Protein AF-A0A7V8YVL5-F1 (afdb_monomer)

Solvent-accessible surface area (backbone atoms only — not comparable to full-atom values): 3598 Å² total; per-residue (Å²): 137,78,80,76,53,95,57,44,70,58,53,53,50,54,49,52,53,42,48,40,34,29,75,72,70,63,34,57,70,72,54,19,52,54,49,50,54,51,52,53,49,61,70,41,45,67,55,54,53,52,50,51,54,55,53,51,58,53,60,76,77,108

Foldseek 3Di:
DDPQDPCNVVVVVLVVQLVCCCPVVVDDNVVSVVVSVVVVVVVCVVVVVVVVVVVVVVVVVD

pLDDT: mean 93.34, std 10.0, range [48.78, 98.56]

Nearest PDB structures (foldseek):
  2key-assembly1_A  TM=7.115E-01  e=5.629E+00  Bacteroides fragilis NCTC 9343

Sequence (62 aa):
MILAGILTPLEDLLTWALTHLHDTVGLPWAWSIVALVVIVRMLLVPLTVRQIHSMQNLQAHA

Secondary structure (DSSP, 8-state):
-----TTHHHHHHHHHHHHHHHHTT---HHHHHHHHHHHHHHHHHHHHHHHHHHHHHHHHT-

Radius of gyration: 17.13 Å; Cα contacts (8 Å, |Δi|>4): 16; chains: 1; bounding box: 48×16×44 Å

Structure (mmCIF, N/CA/C/O backbone):
data_AF-A0A7V8YVL5-F1
#
_entry.id   AF-A0A7V8YVL5-F1
#
loop_
_atom_site.group_PDB
_atom_site.id
_atom_site.type_symbol
_atom_site.label_atom_id
_atom_site.label_alt_id
_atom_site.label_comp_id
_atom_site.label_asym_id
_atom_site.label_entity_id
_atom_site.label_seq_id
_atom_site.pdbx_PDB_ins_code
_atom_site.Cartn_x
_atom_site.Cartn_y
_atom_site.Cartn_z
_atom_site.occupancy
_atom_site.B_iso_or_equiv
_atom_site.auth_seq_id
_atom_site.auth_comp_id
_atom_site.auth_asym_id
_atom_site.auth_atom_id
_atom_site.pdbx_PDB_model_num
ATOM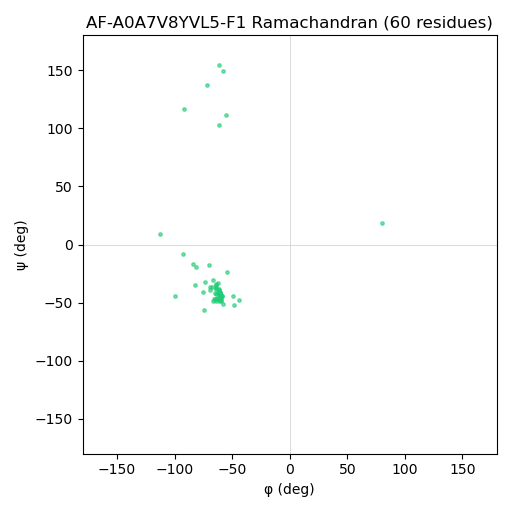 1 N N . MET A 1 1 ? 23.743 6.121 2.321 1.00 48.78 1 MET A N 1
ATOM 2 C CA . MET A 1 1 ? 23.331 5.772 3.696 1.00 48.78 1 MET A CA 1
ATOM 3 C C . MET A 1 1 ? 21.978 6.408 3.937 1.00 48.78 1 MET A C 1
ATOM 5 O O . MET A 1 1 ? 21.926 7.613 4.141 1.00 48.78 1 MET A O 1
ATOM 9 N N . ILE A 1 2 ? 20.894 5.646 3.822 1.00 59.81 2 ILE A N 1
ATOM 10 C CA . ILE A 1 2 ? 19.573 6.135 4.224 1.00 59.81 2 ILE A CA 1
ATOM 11 C C . ILE A 1 2 ? 19.415 5.700 5.678 1.00 59.81 2 ILE A C 1
ATOM 13 O O . ILE A 1 2 ? 19.475 4.509 5.974 1.00 59.81 2 ILE A O 1
ATOM 17 N N . LEU A 1 3 ? 19.299 6.662 6.592 1.00 63.91 3 LEU A N 1
ATOM 18 C CA . LEU A 1 3 ? 18.732 6.395 7.910 1.00 63.91 3 LEU A CA 1
ATOM 19 C C . LEU A 1 3 ? 17.305 5.923 7.631 1.00 63.91 3 LEU A C 1
ATOM 21 O O . LEU A 1 3 ? 16.482 6.740 7.228 1.00 63.91 3 LEU A O 1
ATOM 25 N N . ALA A 1 4 ? 17.054 4.614 7.706 1.00 73.31 4 ALA A N 1
ATOM 26 C CA . ALA A 1 4 ? 15.753 4.050 7.369 1.00 73.31 4 ALA A CA 1
ATOM 27 C C . ALA A 1 4 ? 14.682 4.758 8.210 1.00 73.31 4 ALA A C 1
ATOM 29 O O . ALA A 1 4 ? 14.658 4.641 9.437 1.00 73.31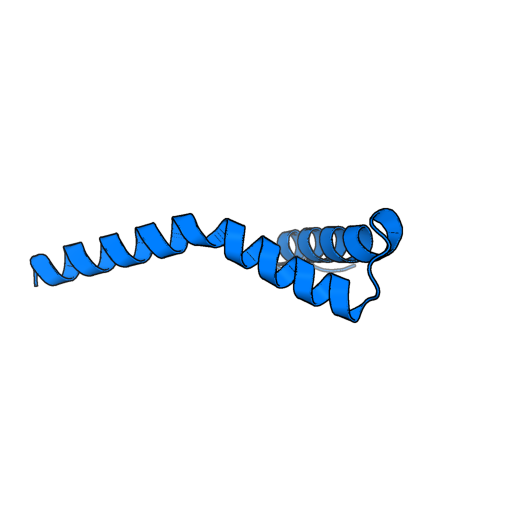 4 ALA A O 1
ATOM 30 N N . GLY A 1 5 ? 13.829 5.543 7.549 1.00 85.44 5 GLY A N 1
ATOM 31 C CA . GLY A 1 5 ? 12.663 6.135 8.184 1.00 85.44 5 GLY A CA 1
ATOM 32 C C . GLY A 1 5 ? 11.737 5.028 8.679 1.00 85.44 5 GLY A C 1
ATOM 33 O O . GLY A 1 5 ? 11.720 3.929 8.122 1.00 85.44 5 GLY A O 1
ATOM 34 N N . ILE A 1 6 ? 10.927 5.313 9.699 1.00 91.25 6 ILE A N 1
ATOM 35 C CA . ILE A 1 6 ? 9.969 4.344 10.260 1.00 91.25 6 ILE A CA 1
ATOM 36 C C . ILE A 1 6 ? 9.018 3.750 9.201 1.00 91.25 6 ILE A C 1
ATOM 38 O O . ILE A 1 6 ? 8.510 2.647 9.377 1.00 91.25 6 ILE A O 1
ATOM 42 N N . LEU A 1 7 ? 8.809 4.459 8.085 1.00 93.25 7 LEU A N 1
ATOM 43 C CA . LEU A 1 7 ? 7.947 4.045 6.978 1.00 93.25 7 LEU A CA 1
ATOM 44 C C . LEU A 1 7 ? 8.667 3.282 5.857 1.00 93.25 7 LEU A C 1
ATOM 46 O O . LEU A 1 7 ? 7.983 2.712 5.013 1.00 93.25 7 LEU A O 1
ATOM 50 N N . THR A 1 8 ? 10.004 3.200 5.872 1.00 93.19 8 THR A N 1
ATOM 51 C CA . THR A 1 8 ? 10.793 2.522 4.818 1.00 93.19 8 THR A CA 1
ATOM 52 C C . THR A 1 8 ? 10.267 1.118 4.491 1.00 93.19 8 THR A C 1
ATOM 54 O O . THR A 1 8 ? 10.077 0.828 3.316 1.00 93.19 8 THR A O 1
ATOM 57 N N . PRO A 1 9 ? 9.908 0.261 5.474 1.00 93.25 9 PRO A N 1
ATOM 58 C CA . PRO A 1 9 ? 9.387 -1.073 5.161 1.00 93.25 9 PRO A CA 1
ATOM 59 C C . PRO A 1 9 ? 8.074 -1.055 4.362 1.00 93.25 9 PRO A C 1
ATOM 61 O O . PRO A 1 9 ? 7.825 -1.942 3.547 1.00 93.25 9 PRO A O 1
ATOM 64 N N . LEU A 1 10 ? 7.217 -0.058 4.604 1.00 94.56 10 LEU A N 1
ATOM 65 C CA . LEU A 1 10 ? 5.964 0.106 3.871 1.00 94.56 10 LEU A CA 1
ATOM 66 C C . LEU A 1 10 ? 6.223 0.650 2.463 1.00 94.56 10 LEU A C 1
ATOM 68 O O . LEU A 1 10 ? 5.603 0.186 1.510 1.00 94.56 10 LEU A O 1
ATOM 72 N N . GLU A 1 11 ? 7.141 1.607 2.330 1.00 95.38 11 GLU A N 1
ATOM 73 C CA . GLU A 1 11 ? 7.555 2.157 1.036 1.00 95.38 11 GLU A CA 1
ATOM 74 C C . GLU A 1 11 ? 8.160 1.075 0.138 1.00 95.38 11 GLU A C 1
ATOM 76 O O . GLU A 1 11 ? 7.752 0.950 -1.017 1.00 95.38 11 GLU A O 1
ATOM 81 N N . ASP A 1 12 ? 9.053 0.243 0.678 1.00 96.12 12 ASP A N 1
ATOM 82 C CA . ASP A 1 12 ? 9.676 -0.870 -0.041 1.00 96.12 12 ASP A CA 1
ATOM 83 C C . ASP A 1 12 ? 8.625 -1.878 -0.524 1.00 96.12 12 ASP A C 1
ATOM 85 O O . ASP A 1 12 ? 8.634 -2.284 -1.688 1.00 96.12 12 ASP A O 1
ATOM 89 N N . LEU A 1 13 ? 7.670 -2.238 0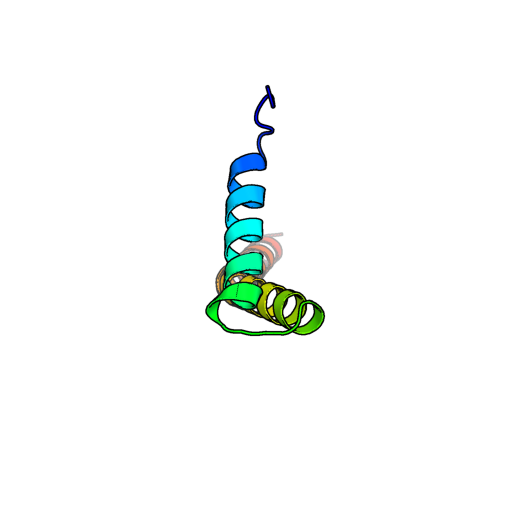.342 1.00 97.12 13 LEU A N 1
ATOM 90 C CA . LEU A 1 13 ? 6.590 -3.164 -0.001 1.00 97.12 13 LEU A CA 1
ATOM 91 C C . LEU A 1 13 ? 5.684 -2.607 -1.108 1.00 97.12 13 LEU A C 1
ATOM 93 O O . LEU A 1 13 ? 5.361 -3.321 -2.059 1.00 97.12 13 LEU A O 1
ATOM 97 N N . LEU A 1 14 ? 5.260 -1.345 -0.993 1.00 97.62 14 LEU A N 1
ATOM 98 C CA . LEU A 1 14 ? 4.382 -0.712 -1.981 1.00 97.62 14 LEU A CA 1
ATOM 99 C C . LEU A 1 14 ? 5.106 -0.469 -3.309 1.00 97.62 14 LEU A C 1
ATOM 101 O O . LEU A 1 14 ? 4.501 -0.646 -4.366 1.00 97.62 14 LEU A O 1
ATOM 105 N N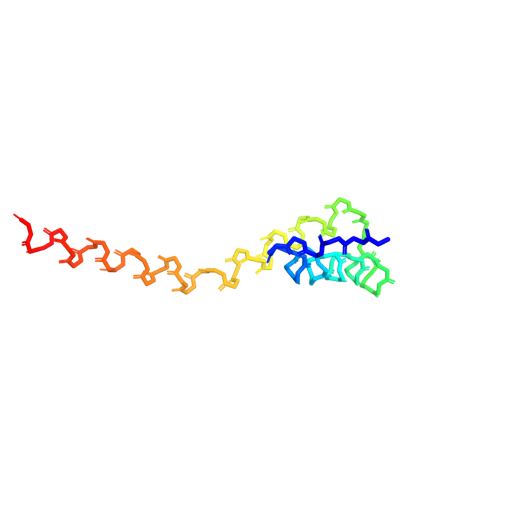 . THR A 1 15 ? 6.394 -0.122 -3.262 1.00 97.62 15 THR A N 1
ATOM 106 C CA . THR A 1 15 ? 7.236 0.035 -4.454 1.00 97.62 15 THR A CA 1
ATOM 107 C C . THR A 1 15 ? 7.391 -1.297 -5.170 1.00 97.62 15 THR A C 1
ATOM 109 O O . THR A 1 15 ? 7.133 -1.367 -6.368 1.00 97.62 15 THR A O 1
ATOM 112 N N . TRP A 1 16 ? 7.723 -2.365 -4.437 1.00 98.00 16 TRP A N 1
ATOM 113 C CA . TRP A 1 16 ? 7.809 -3.714 -4.990 1.00 98.00 16 TRP A CA 1
ATOM 114 C C . TRP A 1 16 ? 6.482 -4.167 -5.612 1.00 98.00 16 TRP A C 1
ATOM 116 O O . TRP A 1 16 ? 6.468 -4.694 -6.721 1.00 98.00 16 TRP A O 1
ATOM 126 N N . ALA A 1 17 ? 5.352 -3.926 -4.942 1.00 98.19 17 ALA A N 1
ATOM 127 C CA . ALA A 1 17 ? 4.042 -4.286 -5.478 1.00 98.19 17 ALA A CA 1
ATOM 128 C C . ALA A 1 17 ? 3.706 -3.505 -6.762 1.00 98.19 17 ALA A C 1
ATOM 130 O O . ALA A 1 17 ? 3.194 -4.083 -7.722 1.00 98.19 17 ALA A O 1
ATOM 131 N N . LEU A 1 18 ? 4.005 -2.201 -6.799 1.00 98.44 18 LEU A N 1
ATOM 132 C CA . LEU A 1 18 ? 3.750 -1.349 -7.961 1.00 98.44 18 LEU A CA 1
ATOM 133 C C . LEU A 1 18 ? 4.595 -1.763 -9.171 1.00 98.44 18 LEU A C 1
ATOM 135 O O . LEU A 1 18 ? 4.058 -1.880 -10.275 1.00 98.44 18 LEU A O 1
ATOM 139 N N . THR 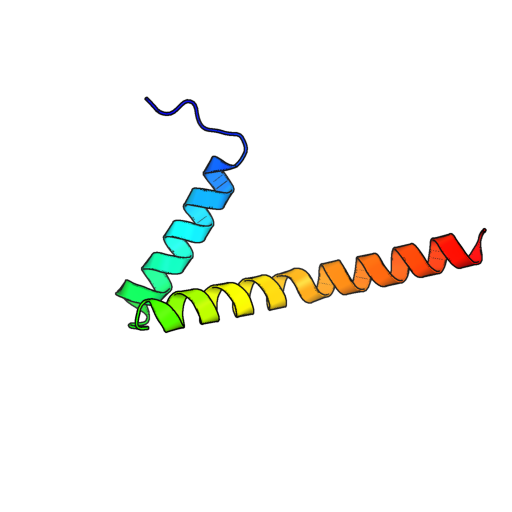A 1 19 ? 5.896 -1.991 -8.971 1.00 98.38 19 THR A N 1
ATOM 140 C CA . THR A 1 19 ? 6.790 -2.431 -10.049 1.00 98.38 19 THR A CA 1
ATOM 141 C C . THR A 1 19 ? 6.439 -3.839 -10.504 1.00 98.38 19 THR A C 1
ATOM 143 O O . THR A 1 19 ? 6.412 -4.088 -11.699 1.00 98.38 19 THR A O 1
ATOM 146 N N . HIS A 1 20 ? 6.025 -4.740 -9.608 1.00 98.31 20 HIS 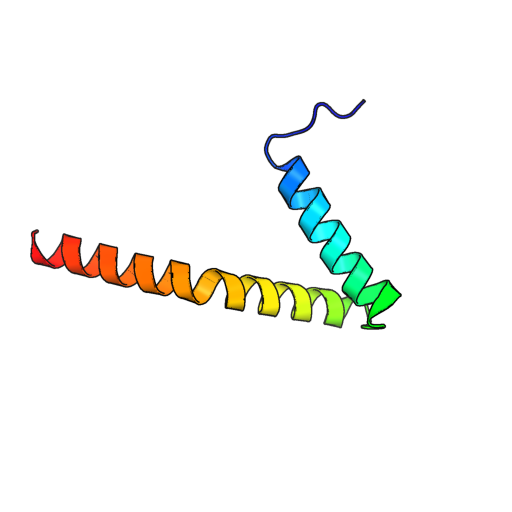A N 1
ATOM 147 C CA . HIS A 1 20 ? 5.554 -6.069 -10.005 1.00 98.31 20 HIS A CA 1
ATOM 148 C C . HIS A 1 20 ? 4.294 -6.013 -10.889 1.00 98.31 20 HIS A C 1
ATOM 150 O O . HIS A 1 20 ? 4.208 -6.716 -11.899 1.00 98.31 20 HIS A O 1
ATOM 156 N N . LEU A 1 21 ? 3.331 -5.143 -10.562 1.00 98.38 21 LEU A N 1
ATOM 157 C CA . LEU A 1 21 ? 2.147 -4.916 -11.402 1.00 98.38 21 LEU A CA 1
ATOM 158 C C . LEU A 1 21 ? 2.517 -4.372 -12.789 1.00 98.38 21 LEU A C 1
ATOM 160 O O . LEU A 1 21 ? 1.902 -4.753 -13.785 1.00 98.38 21 LEU A O 1
ATOM 164 N N . HIS A 1 22 ? 3.517 -3.495 -12.868 1.00 98.31 22 HIS A N 1
ATOM 165 C CA . HIS A 1 22 ? 3.979 -2.958 -14.144 1.00 98.31 22 HIS A CA 1
ATOM 166 C C . HIS A 1 22 ? 4.792 -3.983 -14.947 1.00 98.31 22 HIS A C 1
ATOM 168 O O . HIS A 1 22 ? 4.422 -4.329 -16.066 1.00 98.31 22 HIS A O 1
ATOM 174 N N . ASP A 1 23 ? 5.862 -4.504 -14.354 1.00 98.19 23 ASP A N 1
ATOM 175 C CA . ASP A 1 23 ? 6.903 -5.266 -15.039 1.00 98.19 23 ASP A CA 1
ATOM 176 C C . ASP A 1 23 ? 6.519 -6.735 -15.241 1.00 98.19 23 ASP A C 1
ATOM 178 O O . ASP A 1 23 ? 6.882 -7.338 -16.248 1.00 98.19 23 ASP A O 1
ATOM 182 N N . THR A 1 24 ? 5.791 -7.335 -14.289 1.00 97.31 24 THR A N 1
ATOM 183 C CA . THR A 1 24 ? 5.429 -8.765 -14.339 1.00 97.31 24 THR A CA 1
ATOM 184 C C . THR A 1 24 ? 4.011 -8.992 -14.847 1.00 97.31 24 THR A C 1
ATOM 186 O O . THR A 1 24 ? 3.792 -9.868 -15.679 1.00 97.31 24 THR A O 1
ATOM 189 N N . VAL A 1 25 ? 3.036 -8.210 -14.371 1.00 97.19 25 VAL A N 1
ATOM 190 C CA . VAL A 1 25 ? 1.638 -8.328 -14.834 1.00 97.19 25 VAL A CA 1
ATOM 191 C C . VAL A 1 25 ? 1.423 -7.595 -16.167 1.00 97.19 25 VAL A C 1
ATOM 193 O O . VAL A 1 25 ? 0.485 -7.913 -16.896 1.00 97.19 25 VAL A O 1
ATOM 196 N N . GLY A 1 26 ? 2.305 -6.657 -16.529 1.00 97.00 26 GLY A N 1
ATOM 197 C CA . GLY A 1 26 ? 2.256 -5.945 -17.809 1.00 97.00 26 GLY A CA 1
ATOM 198 C C . GLY A 1 26 ? 1.249 -4.794 -17.843 1.00 97.00 26 GLY A C 1
ATOM 199 O O . GLY A 1 26 ? 0.848 -4.358 -18.925 1.00 97.00 26 GLY A O 1
ATOM 200 N N . LEU A 1 27 ? 0.800 -4.299 -16.684 1.00 97.44 27 LEU A N 1
ATOM 201 C CA . LEU A 1 27 ? -0.099 -3.149 -16.638 1.00 97.44 27 LEU A CA 1
ATOM 202 C C . LEU A 1 27 ? 0.657 -1.863 -17.013 1.00 97.44 27 LEU A C 1
ATOM 204 O O . LEU A 1 27 ? 1.754 -1.629 -16.507 1.00 97.44 27 LEU A O 1
ATOM 208 N N . PRO A 1 28 ? 0.085 -0.967 -17.838 1.00 98.31 28 PRO A N 1
ATOM 209 C CA . PRO A 1 28 ? 0.629 0.378 -18.009 1.00 98.31 28 PRO A CA 1
ATOM 210 C C . PRO A 1 28 ? 0.683 1.116 -16.667 1.00 98.31 28 PRO A C 1
ATOM 212 O O . PRO A 1 28 ? -0.211 0.937 -15.843 1.00 98.31 28 PRO A O 1
ATOM 215 N N . TRP A 1 29 ? 1.654 2.015 -16.476 1.00 97.88 29 TRP A N 1
ATOM 216 C CA . TRP A 1 29 ? 1.869 2.744 -15.213 1.00 97.88 29 TRP A CA 1
ATOM 217 C C . TRP A 1 29 ? 0.592 3.284 -14.555 1.00 97.88 29 TRP A C 1
ATOM 219 O O . TRP A 1 29 ? 0.367 3.065 -13.366 1.00 97.88 29 TRP A O 1
ATOM 229 N N . ALA A 1 30 ? -0.273 3.946 -15.330 1.00 98.12 30 ALA A N 1
ATOM 230 C CA . ALA A 1 30 ? -1.530 4.487 -14.817 1.00 98.12 30 ALA A CA 1
ATOM 231 C C . ALA A 1 30 ? -2.443 3.391 -14.237 1.00 98.12 30 ALA A C 1
ATOM 233 O O . ALA A 1 30 ? -3.002 3.551 -13.152 1.00 98.12 30 ALA A O 1
ATOM 234 N N . TRP A 1 31 ? -2.555 2.256 -14.927 1.00 98.19 31 TRP A N 1
ATOM 235 C CA . TRP A 1 31 ? -3.359 1.125 -14.476 1.00 98.19 31 TRP A CA 1
ATOM 236 C C . TRP A 1 31 ? -2.720 0.374 -13.309 1.00 98.19 31 TRP A C 1
ATOM 238 O O . TRP A 1 31 ? -3.456 -0.079 -12.436 1.00 98.19 31 TRP A O 1
ATOM 248 N N . SER A 1 32 ? -1.388 0.305 -13.223 1.00 98.38 32 SER A N 1
ATOM 249 C CA . SER A 1 32 ? -0.691 -0.261 -12.058 1.00 98.38 32 SER A CA 1
ATOM 250 C C . SER A 1 32 ? -1.015 0.511 -10.778 1.00 98.38 32 SER A C 1
ATOM 252 O O . SER A 1 32 ? -1.293 -0.096 -9.746 1.00 98.38 32 SER A O 1
ATOM 254 N N . ILE A 1 33 ? -1.059 1.846 -10.847 1.00 98.06 33 ILE A N 1
ATOM 255 C CA . ILE A 1 33 ? -1.423 2.694 -9.701 1.00 98.06 33 ILE A CA 1
ATOM 256 C C . ILE A 1 33 ? -2.886 2.463 -9.303 1.00 98.06 33 ILE A C 1
ATOM 258 O O . ILE A 1 33 ? -3.177 2.254 -8.126 1.00 98.06 33 ILE A O 1
ATOM 262 N N . VAL A 1 34 ? -3.811 2.455 -10.271 1.00 98.56 34 VAL A N 1
ATOM 263 C CA . VAL A 1 34 ? -5.238 2.195 -10.002 1.00 98.56 34 VAL A CA 1
ATOM 264 C C . VAL A 1 34 ? -5.430 0.814 -9.370 1.00 98.56 34 VAL A C 1
ATOM 266 O O . VAL A 1 34 ? -6.120 0.695 -8.357 1.00 98.56 34 VAL A O 1
ATOM 269 N N . ALA A 1 35 ? -4.783 -0.217 -9.916 1.00 98.38 35 ALA A N 1
ATOM 270 C CA . ALA A 1 35 ? -4.834 -1.572 -9.382 1.00 98.38 35 ALA A CA 1
ATOM 271 C C . ALA A 1 35 ? -4.291 -1.637 -7.948 1.00 98.38 35 ALA A C 1
ATOM 273 O O . ALA A 1 35 ? -4.948 -2.207 -7.077 1.00 98.38 35 ALA A O 1
ATOM 274 N N 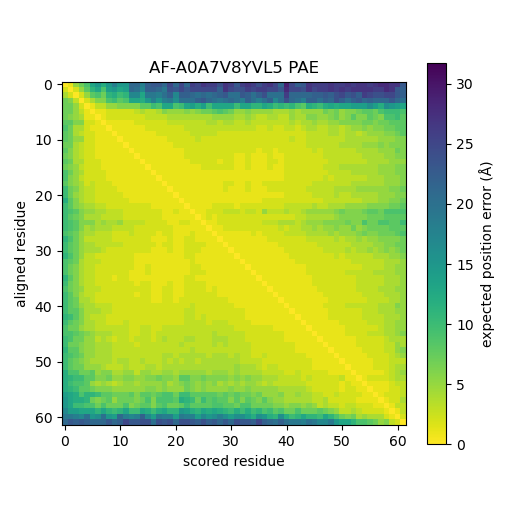. LEU A 1 36 ? -3.151 -0.994 -7.672 1.00 98.44 36 LEU A N 1
ATOM 275 C CA . LEU A 1 36 ? -2.577 -0.933 -6.329 1.00 98.44 36 LEU A CA 1
ATOM 276 C C . LEU A 1 36 ? -3.545 -0.290 -5.323 1.00 98.44 36 LEU A C 1
ATOM 278 O O . LEU A 1 36 ? -3.751 -0.828 -4.236 1.00 98.44 36 LEU A O 1
ATOM 282 N N . VAL A 1 37 ? -4.192 0.821 -5.691 1.00 98.12 37 VAL A N 1
ATOM 283 C CA . VAL A 1 37 ? -5.189 1.495 -4.840 1.00 98.12 37 VAL A CA 1
ATOM 284 C C . VAL A 1 37 ? -6.368 0.570 -4.535 1.00 98.12 37 VAL A C 1
ATOM 286 O O . VAL A 1 37 ? -6.790 0.481 -3.380 1.00 98.12 37 VAL A O 1
ATOM 289 N N . VAL A 1 38 ? -6.892 -0.137 -5.542 1.00 98.38 38 VAL A N 1
ATOM 290 C CA . VAL A 1 38 ? -7.998 -1.090 -5.359 1.00 98.38 38 VAL A CA 1
ATOM 291 C C . VAL A 1 38 ? -7.580 -2.238 -4.440 1.00 98.38 38 VAL A C 1
ATOM 293 O O . VAL A 1 38 ? -8.310 -2.549 -3.501 1.00 98.38 38 VAL A O 1
ATOM 296 N N . ILE A 1 39 ? -6.395 -2.821 -4.642 1.00 98.12 39 ILE A N 1
ATOM 297 C CA . ILE A 1 39 ? -5.865 -3.902 -3.797 1.00 98.12 39 ILE A CA 1
ATOM 298 C C . ILE A 1 39 ? -5.767 -3.445 -2.339 1.00 98.12 39 ILE A C 1
ATOM 300 O O . ILE A 1 39 ? -6.314 -4.099 -1.450 1.00 98.12 39 ILE A O 1
ATOM 304 N N . VAL A 1 40 ? -5.136 -2.295 -2.083 1.00 97.94 40 VAL A N 1
ATOM 305 C CA . VAL A 1 40 ? -5.000 -1.750 -0.723 1.00 97.94 40 VAL A CA 1
ATOM 306 C C . VAL A 1 40 ? -6.373 -1.483 -0.102 1.00 97.94 40 VAL A C 1
ATOM 308 O O . VAL A 1 40 ? -6.594 -1.822 1.059 1.00 97.94 40 VAL A O 1
ATOM 311 N N . ARG A 1 41 ? -7.334 -0.942 -0.864 1.00 97.62 41 ARG A N 1
ATOM 312 C CA . ARG A 1 41 ? -8.708 -0.743 -0.378 1.00 97.62 41 ARG A CA 1
ATOM 313 C C . ARG A 1 41 ? -9.347 -2.060 0.037 1.00 97.62 41 ARG A C 1
ATOM 315 O O . ARG A 1 41 ? -9.873 -2.119 1.143 1.00 97.62 41 ARG A O 1
ATOM 322 N N . MET A 1 42 ? -9.253 -3.100 -0.790 1.00 98.12 42 MET A N 1
ATOM 323 C CA . MET A 1 42 ? -9.816 -4.421 -0.495 1.00 98.12 42 MET A CA 1
ATOM 324 C C . MET A 1 42 ? -9.201 -5.054 0.758 1.00 98.12 42 MET A C 1
ATOM 326 O O . MET A 1 42 ? -9.934 -5.611 1.573 1.00 98.12 42 MET A O 1
ATOM 330 N N . LEU A 1 43 ? -7.888 -4.906 0.966 1.00 97.25 43 LEU A N 1
ATOM 331 C CA . LEU A 1 43 ? -7.210 -5.370 2.184 1.00 97.25 43 LEU A CA 1
ATOM 332 C C . LEU A 1 43 ? -7.691 -4.633 3.443 1.00 97.25 43 LEU A C 1
ATOM 334 O O . LEU A 1 43 ? -7.781 -5.229 4.517 1.00 97.25 43 LEU A O 1
ATOM 338 N N . LEU A 1 44 ? -8.022 -3.345 3.319 1.00 97.69 44 LEU A N 1
ATOM 339 C CA . LEU A 1 44 ? -8.476 -2.517 4.435 1.00 97.69 44 LEU A CA 1
ATOM 340 C C . LEU A 1 44 ? -9.979 -2.641 4.728 1.00 97.69 44 LEU A C 1
ATOM 342 O O . LEU A 1 44 ? -10.380 -2.292 5.834 1.00 97.69 44 LEU A O 1
ATOM 346 N N . VAL A 1 45 ? -10.810 -3.163 3.814 1.00 97.88 45 VAL A N 1
ATOM 347 C CA . VAL A 1 45 ? -12.263 -3.348 4.036 1.00 97.88 45 VAL A CA 1
ATOM 348 C C . VAL A 1 45 ? -12.603 -4.021 5.378 1.00 97.88 45 VAL A C 1
ATOM 350 O O . VAL A 1 45 ? -13.405 -3.466 6.126 1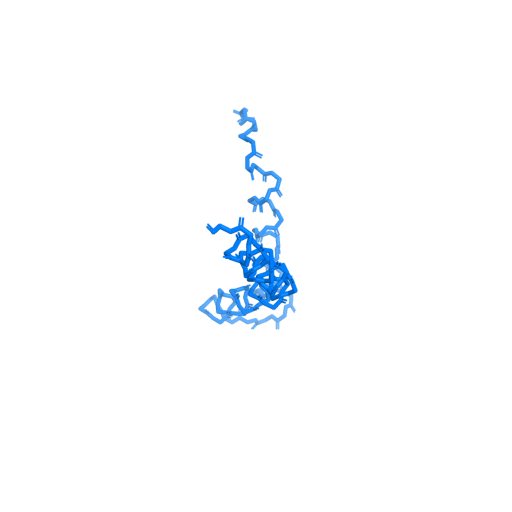.00 97.88 45 VAL A O 1
ATOM 353 N N . PRO A 1 46 ? -12.033 -5.181 5.761 1.00 96.25 46 PRO A N 1
ATOM 354 C CA . PRO A 1 46 ? -12.380 -5.798 7.043 1.00 96.25 46 PRO A CA 1
ATOM 355 C C . PRO A 1 46 ? -11.981 -4.926 8.240 1.00 96.25 46 PRO A C 1
ATOM 357 O O . PRO A 1 46 ? -12.686 -4.903 9.251 1.00 96.25 46 PRO A O 1
ATOM 360 N N . LEU A 1 47 ? -10.875 -4.182 8.133 1.00 97.25 47 LEU A N 1
ATOM 361 C CA . LEU A 1 47 ? -10.448 -3.251 9.173 1.00 97.25 47 LEU A CA 1
ATOM 362 C C . LEU A 1 47 ? -11.438 -2.091 9.299 1.00 97.25 47 LEU A C 1
ATOM 364 O O . LEU A 1 47 ? -11.874 -1.796 10.409 1.00 97.25 47 LEU A O 1
ATOM 368 N N . THR A 1 48 ? -11.827 -1.468 8.184 1.00 96.38 48 THR A N 1
ATOM 369 C CA . THR A 1 48 ? -12.773 -0.344 8.194 1.00 96.38 48 THR A CA 1
ATOM 370 C C . THR A 1 48 ? -14.143 -0.777 8.707 1.00 96.38 48 THR A C 1
ATOM 372 O O . THR A 1 48 ? -14.746 -0.069 9.509 1.00 96.38 48 THR A O 1
ATOM 375 N N . VAL A 1 49 ? -14.601 -1.983 8.355 1.00 97.25 49 VAL A N 1
ATOM 376 C CA . VAL A 1 49 ? -15.829 -2.568 8.912 1.00 97.25 49 VAL A CA 1
ATOM 377 C C . VAL A 1 49 ? -15.723 -2.705 10.432 1.00 97.25 49 VAL A C 1
ATOM 379 O O . VAL A 1 49 ? -16.619 -2.264 11.149 1.00 97.25 49 VAL A O 1
ATOM 382 N N . ARG A 1 50 ? -14.626 -3.258 10.962 1.00 96.19 50 ARG A N 1
ATOM 383 C CA . ARG A 1 50 ? -14.431 -3.388 12.419 1.00 96.19 50 ARG A CA 1
ATOM 384 C C . ARG A 1 50 ? -14.337 -2.034 13.124 1.00 96.19 50 ARG A C 1
ATOM 386 O O . ARG A 1 50 ? -14.858 -1.895 14.228 1.00 96.19 50 ARG A O 1
ATOM 393 N N . GLN A 1 51 ? -13.718 -1.040 12.490 1.00 95.44 51 GLN A N 1
ATOM 394 C CA . GLN A 1 51 ? -13.649 0.328 13.010 1.00 95.44 51 GLN A CA 1
ATOM 395 C C . GLN A 1 51 ? -15.046 0.946 13.156 1.00 95.44 51 GLN A C 1
ATOM 397 O O . GLN A 1 51 ? -15.338 1.524 14.201 1.00 95.44 51 GLN A O 1
ATOM 402 N N . ILE A 1 52 ? -15.933 0.756 12.172 1.00 95.88 52 ILE A N 1
ATOM 403 C CA . ILE A 1 52 ? -17.320 1.250 12.230 1.00 95.88 52 ILE A CA 1
ATOM 404 C C . ILE A 1 52 ? -18.081 0.617 13.401 1.00 95.88 52 ILE A C 1
ATOM 406 O O . ILE A 1 52 ? -18.678 1.337 14.200 1.00 95.88 52 ILE A O 1
ATOM 410 N N . HIS A 1 53 ? -18.010 -0.707 13.557 1.00 93.56 53 HIS A N 1
ATOM 411 C CA . HIS A 1 53 ? -18.674 -1.398 14.669 1.00 93.56 53 HIS A CA 1
ATOM 412 C C . HIS A 1 53 ? -18.145 -0.926 16.033 1.00 93.56 53 HIS A C 1
ATOM 414 O O . HIS A 1 53 ? -18.918 -0.714 16.965 1.00 93.56 53 HIS A O 1
ATOM 420 N N . SER A 1 54 ? -16.831 -0.703 16.153 1.00 95.00 54 SER A N 1
ATOM 421 C CA . SER A 1 54 ? -16.233 -0.156 17.376 1.00 95.00 54 SER A CA 1
ATOM 422 C C . SER A 1 54 ? -16.784 1.230 17.716 1.00 95.00 54 SER A C 1
ATOM 424 O O . SER A 1 54 ? -17.037 1.508 18.885 1.00 95.00 54 SER A O 1
ATOM 426 N N . MET A 1 55 ? -16.978 2.097 16.718 1.00 95.69 55 MET A N 1
ATOM 427 C CA . MET A 1 55 ? -17.537 3.436 16.933 1.00 95.69 55 MET A CA 1
ATOM 428 C C . MET A 1 55 ? -19.014 3.383 17.335 1.00 95.69 55 MET A C 1
ATOM 430 O O . MET A 1 55 ? -19.421 4.115 18.232 1.00 95.69 55 MET A O 1
ATOM 434 N N . GLN A 1 56 ? -19.800 2.488 16.731 1.00 93.19 56 GLN A N 1
ATOM 435 C CA . GLN A 1 56 ? -21.206 2.278 17.094 1.00 93.19 56 GLN A CA 1
ATOM 436 C C . GLN A 1 56 ? -21.356 1.808 18.548 1.00 93.19 56 GLN A C 1
ATOM 438 O O . GLN A 1 56 ? -22.190 2.332 19.282 1.00 93.19 56 GLN A O 1
ATOM 443 N N . ASN A 1 57 ? -20.506 0.881 18.997 1.00 93.06 57 ASN A N 1
ATOM 444 C CA . ASN A 1 57 ? -20.523 0.407 20.382 1.00 93.06 57 ASN A CA 1
ATOM 445 C C . ASN A 1 57 ? -20.166 1.512 21.386 1.00 93.06 57 ASN A C 1
ATOM 447 O O . ASN A 1 57 ? -20.768 1.564 22.454 1.00 93.06 57 ASN A O 1
ATOM 451 N N . LEU A 1 58 ? -19.220 2.401 21.059 1.00 93.69 58 LEU A N 1
ATOM 452 C CA . LEU A 1 58 ? -18.888 3.550 21.912 1.00 93.69 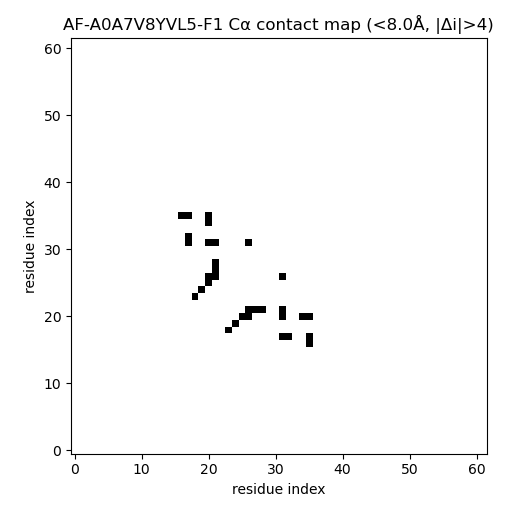58 LEU A CA 1
ATOM 453 C C . LEU A 1 58 ? -20.061 4.528 22.027 1.00 93.69 58 LEU A C 1
ATOM 455 O O . LEU A 1 58 ? -20.348 5.000 23.120 1.00 93.69 58 LEU A O 1
ATOM 459 N N . GLN A 1 59 ? -20.759 4.793 20.920 1.00 92.19 59 GLN A N 1
ATOM 460 C CA . GLN A 1 59 ? -21.936 5.666 20.908 1.00 92.19 59 GLN A CA 1
ATOM 461 C C . GLN A 1 59 ? -23.114 5.081 21.693 1.00 92.19 59 GLN A C 1
ATOM 463 O O . GLN A 1 59 ? -23.881 5.835 22.271 1.00 92.19 59 GLN A O 1
ATOM 468 N N . ALA A 1 60 ? -23.253 3.754 21.748 1.00 87.50 60 ALA A N 1
ATOM 469 C CA . ALA A 1 60 ? -24.310 3.103 22.521 1.00 87.50 60 ALA A CA 1
ATOM 470 C C . ALA A 1 60 ? -24.127 3.212 24.050 1.00 87.50 60 ALA A C 1
ATOM 472 O O . ALA A 1 60 ? -25.078 2.970 24.788 1.00 87.50 60 ALA A O 1
ATOM 473 N N . HIS A 1 61 ? -22.919 3.543 24.520 1.00 82.00 61 HIS A N 1
ATOM 474 C CA . HIS A 1 61 ? -22.584 3.673 25.945 1.00 82.00 61 HIS A CA 1
ATOM 475 C C . HIS A 1 61 ? -22.257 5.121 26.360 1.00 82.00 61 HIS A C 1
ATOM 477 O O . HIS A 1 61 ? -21.767 5.329 27.472 1.00 82.00 61 HIS A O 1
ATOM 483 N N . ALA A 1 62 ? -22.489 6.096 25.476 1.00 65.25 62 ALA A N 1
ATOM 484 C CA . ALA A 1 62 ? -22.370 7.531 25.740 1.00 65.25 62 ALA A CA 1
ATOM 485 C C . ALA A 1 62 ? -23.760 8.147 25.945 1.00 65.25 62 ALA A C 1
ATOM 487 O O . ALA A 1 62 ? -23.872 9.040 26.813 1.00 65.25 62 ALA A O 1
#

Mean predicted aligned error: 4.84 Å